Protein AF-C8NB18-F1 (afdb_monomer_lite)

Organism: Cardiobacterium hominis (strain ATCC 15826 / DSM 8339 / NCTC 10426 / 6573) (NCBI:txid638300)

Sequence (134 aa):
MKKLTILILASMTIMSCSFRGFKPAPDASAHWRLHKWANPYDTNTNEGFNAYADKQLQDFRDCNIDPYGGGFVKMNYNTNSEAEGYLCIESKGWYYTKGPVCLVKWRFFDDPKCVEWRKQRGLINAPRPKKYTT

Radius of gyration: 23.39 Å; chains: 1; bounding box: 69×32×62 Å

Structure (mmCIF, N/CA/C/O backbone):
data_AF-C8NB18-F1
#
_entry.id   AF-C8NB18-F1
#
loop_
_atom_site.group_PDB
_atom_site.id
_atom_site.type_symbol
_atom_site.label_atom_id
_atom_site.label_alt_id
_atom_site.label_comp_id
_atom_site.label_asym_id
_atom_site.label_entity_id
_atom_site.label_seq_id
_atom_site.pdbx_PDB_ins_code
_atom_site.Cartn_x
_atom_site.Cartn_y
_atom_site.Cartn_z
_atom_site.occupancy
_atom_site.B_iso_or_equiv
_atom_site.auth_seq_id
_atom_site.auth_comp_id
_atom_site.auth_asym_id
_atom_site.auth_atom_id
_atom_site.pdbx_PDB_model_num
ATOM 1 N N . MET A 1 1 ? 52.056 -12.918 42.136 1.00 56.97 1 MET A N 1
ATOM 2 C CA . MET A 1 1 ? 50.612 -12.617 42.296 1.00 56.97 1 MET A CA 1
ATOM 3 C C . MET A 1 1 ? 50.115 -11.500 41.373 1.00 56.97 1 MET A C 1
ATOM 5 O O . MET A 1 1 ? 49.127 -11.729 40.699 1.00 56.97 1 MET A O 1
ATOM 9 N N . LYS A 1 2 ? 50.818 -10.360 41.226 1.00 55.66 2 LYS A N 1
ATOM 10 C CA . LYS A 1 2 ? 50.401 -9.235 40.349 1.00 55.66 2 LYS A CA 1
ATOM 11 C C . LYS A 1 2 ? 50.150 -9.594 38.867 1.00 55.66 2 LYS A C 1
ATOM 13 O O . LYS A 1 2 ? 49.213 -9.083 38.272 1.00 55.66 2 LYS A O 1
ATOM 18 N N . LYS A 1 3 ? 50.946 -10.502 38.279 1.00 56.88 3 LYS A N 1
ATOM 19 C CA . LYS A 1 3 ? 50.774 -10.951 36.878 1.00 56.88 3 LYS A CA 1
ATOM 20 C C . LYS A 1 3 ? 49.488 -11.765 36.656 1.00 56.88 3 LYS A C 1
ATOM 22 O O . LYS A 1 3 ? 48.901 -11.683 35.586 1.00 56.88 3 LYS A O 1
ATOM 27 N N . LEU A 1 4 ? 49.035 -12.501 37.676 1.00 61.47 4 LEU A N 1
ATOM 28 C CA . LEU A 1 4 ? 47.806 -13.298 37.613 1.00 61.47 4 LEU A CA 1
ATOM 29 C C . LEU A 1 4 ? 46.563 -12.396 37.694 1.00 61.47 4 LEU A C 1
ATOM 31 O O . LEU A 1 4 ? 45.586 -12.624 36.993 1.00 61.47 4 LEU A O 1
ATOM 35 N N . THR A 1 5 ? 46.630 -11.321 38.486 1.00 64.06 5 THR A N 1
ATOM 36 C CA . THR A 1 5 ? 45.541 -10.341 38.634 1.00 64.06 5 THR A CA 1
ATOM 37 C C . THR A 1 5 ? 45.268 -9.571 37.338 1.00 64.06 5 THR A C 1
ATOM 39 O O . THR A 1 5 ? 44.114 -9.318 37.009 1.00 64.06 5 THR A O 1
ATOM 42 N N . ILE A 1 6 ? 46.315 -9.247 36.570 1.00 63.38 6 ILE A N 1
ATOM 43 C CA . ILE A 1 6 ? 46.193 -8.551 35.276 1.00 63.38 6 ILE A CA 1
ATOM 44 C C . ILE A 1 6 ? 45.509 -9.446 34.229 1.00 63.38 6 ILE A C 1
ATOM 46 O O . ILE A 1 6 ? 44.645 -8.979 33.492 1.00 63.38 6 ILE A O 1
ATOM 50 N N . LEU A 1 7 ? 45.838 -10.742 34.207 1.00 61.16 7 LEU A N 1
ATOM 51 C CA . LEU A 1 7 ? 45.214 -11.726 33.313 1.00 61.16 7 LEU A CA 1
ATOM 52 C C . LEU A 1 7 ? 43.722 -11.941 33.614 1.00 61.16 7 LEU A C 1
ATOM 54 O O . LEU A 1 7 ? 42.930 -12.100 32.690 1.00 61.16 7 LEU A O 1
ATOM 58 N N . ILE A 1 8 ? 43.329 -11.893 34.890 1.00 66.19 8 ILE A N 1
ATOM 59 C CA . ILE A 1 8 ? 41.925 -12.024 35.312 1.00 66.19 8 ILE A CA 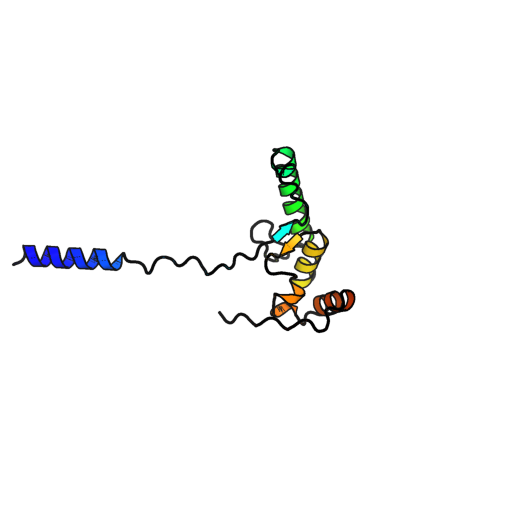1
ATOM 60 C C . ILE A 1 8 ? 41.113 -10.760 34.976 1.00 66.19 8 ILE A C 1
ATOM 62 O O . ILE A 1 8 ? 39.956 -10.861 34.580 1.00 66.19 8 ILE A O 1
ATOM 66 N N . LEU A 1 9 ? 41.704 -9.564 35.077 1.00 60.97 9 LEU A N 1
ATOM 67 C CA . LEU A 1 9 ? 41.027 -8.331 34.652 1.00 60.97 9 LEU A CA 1
ATOM 68 C C . LEU A 1 9 ? 40.823 -8.283 33.129 1.00 60.97 9 LEU A C 1
ATOM 70 O O . LEU A 1 9 ? 39.782 -7.829 32.661 1.00 60.97 9 LEU A O 1
ATOM 74 N N . ALA A 1 10 ? 41.800 -8.781 32.364 1.00 61.00 10 ALA A N 1
ATOM 75 C CA . ALA A 1 10 ? 41.732 -8.832 30.907 1.00 61.00 10 ALA A CA 1
ATOM 76 C C . ALA A 1 10 ? 40.700 -9.847 30.382 1.00 61.00 10 ALA A C 1
ATOM 78 O O . ALA A 1 10 ? 40.155 -9.646 29.304 1.00 61.00 10 ALA A O 1
ATOM 79 N N . SER A 1 11 ? 40.389 -10.920 31.120 1.00 60.31 11 SER A N 1
ATOM 80 C CA . SER A 1 11 ? 39.357 -11.881 30.703 1.00 60.31 11 SER A CA 1
ATOM 81 C C . SER A 1 11 ? 37.930 -11.376 30.951 1.00 60.31 11 SER A C 1
ATOM 83 O O . SER A 1 11 ? 37.026 -11.692 30.175 1.00 60.31 11 SER A O 1
ATOM 85 N N . MET A 1 12 ? 37.714 -10.537 31.972 1.00 60.25 12 MET A N 1
ATOM 86 C CA . MET A 1 12 ? 36.394 -9.959 32.262 1.00 60.25 12 MET A CA 1
ATOM 87 C C . MET A 1 12 ? 35.928 -8.938 31.213 1.00 60.25 12 MET A C 1
ATOM 89 O O . MET A 1 12 ? 34.727 -8.820 30.980 1.00 60.25 12 MET A O 1
ATOM 93 N N . THR A 1 13 ? 36.846 -8.248 30.528 1.00 58.25 13 THR A N 1
ATOM 94 C CA . THR A 1 13 ? 36.503 -7.278 29.469 1.00 58.25 13 THR A CA 1
ATOM 95 C C . THR A 1 13 ? 36.159 -7.931 28.128 1.00 58.25 13 THR A C 1
ATOM 97 O O . THR A 1 13 ? 35.486 -7.319 27.304 1.00 58.25 13 THR A O 1
ATOM 100 N N . ILE A 1 14 ? 36.564 -9.186 27.900 1.00 56.78 14 ILE A N 1
ATOM 101 C CA . ILE A 1 14 ? 36.238 -9.918 26.663 1.00 56.78 14 ILE A CA 1
ATOM 102 C C . ILE A 1 14 ? 34.810 -10.493 26.739 1.00 56.78 14 ILE A C 1
ATOM 104 O O . ILE A 1 14 ? 34.120 -10.594 25.725 1.00 56.78 14 ILE A O 1
ATOM 108 N N . MET A 1 15 ? 34.314 -10.795 27.945 1.00 54.94 15 MET A N 1
ATOM 109 C CA . MET A 1 15 ? 32.941 -11.275 28.152 1.00 54.94 15 MET A CA 1
ATOM 110 C C . MET A 1 15 ? 31.885 -10.160 28.080 1.00 54.94 15 MET A C 1
ATOM 112 O O . MET A 1 15 ? 30.742 -10.442 27.723 1.00 54.94 15 MET A O 1
ATOM 116 N N . SER A 1 16 ? 32.236 -8.892 28.331 1.00 52.44 16 SER A N 1
ATOM 117 C CA . SER A 1 16 ? 31.301 -7.763 28.173 1.00 52.44 16 SER A CA 1
ATOM 118 C C . SER A 1 16 ? 31.065 -7.357 26.712 1.00 52.44 16 SER A C 1
ATOM 120 O O . SER A 1 16 ? 30.064 -6.708 26.419 1.00 52.44 16 SER A O 1
ATOM 122 N N . CYS A 1 17 ? 31.918 -7.800 25.781 1.00 56.47 17 CYS A N 1
ATOM 123 C CA . CYS A 1 17 ? 31.684 -7.683 24.337 1.00 56.47 17 CYS A CA 1
ATOM 124 C C . CYS A 1 17 ? 30.817 -8.817 23.770 1.00 56.47 17 CYS A C 1
ATOM 126 O O . CYS A 1 17 ? 30.534 -8.830 22.573 1.00 56.47 17 CYS A O 1
ATOM 128 N N . SER A 1 18 ? 30.322 -9.730 24.614 1.00 55.12 18 SER A N 1
ATOM 129 C CA . SER A 1 18 ? 29.190 -10.594 24.267 1.00 55.12 18 SER A CA 1
ATOM 130 C C . SER A 1 18 ? 27.902 -9.773 24.352 1.00 55.12 18 SER A C 1
ATOM 132 O O . SER A 1 18 ? 27.012 -10.043 25.160 1.00 55.12 18 SER A O 1
ATOM 134 N N . PHE A 1 19 ? 27.829 -8.717 23.531 1.00 55.31 19 PHE A N 1
ATOM 135 C CA . PHE A 1 19 ? 26.587 -8.034 23.209 1.00 55.31 19 PHE A CA 1
ATOM 136 C C . PHE A 1 19 ? 25.562 -9.126 22.952 1.00 55.31 19 PHE A C 1
ATOM 138 O O . PHE A 1 19 ? 25.792 -9.996 22.115 1.00 55.31 19 PHE A O 1
ATOM 145 N N . ARG A 1 20 ? 24.470 -9.107 23.721 1.00 48.91 20 ARG A N 1
ATOM 146 C CA . ARG A 1 20 ? 23.249 -9.872 23.471 1.00 48.91 20 ARG A CA 1
ATOM 147 C C . ARG A 1 20 ? 22.871 -9.643 22.014 1.00 48.91 20 ARG A C 1
ATOM 149 O O . ARG A 1 20 ? 22.207 -8.644 21.744 1.00 48.91 20 ARG A O 1
ATOM 156 N N . GLY A 1 21 ? 23.401 -10.496 21.129 1.00 48.19 21 GLY A N 1
ATOM 157 C CA . GLY A 1 21 ? 23.666 -10.173 19.728 1.00 48.19 21 GLY A CA 1
ATOM 158 C C . GLY A 1 21 ? 22.504 -9.407 19.154 1.00 48.19 21 GLY A C 1
ATOM 159 O O . GLY A 1 21 ? 21.381 -9.851 19.384 1.00 48.19 21 GLY A O 1
ATOM 160 N N . PHE A 1 22 ? 22.782 -8.249 18.535 1.00 54.78 22 PHE A N 1
ATOM 161 C CA . PHE A 1 22 ? 21.780 -7.374 17.930 1.00 54.78 22 PHE A CA 1
ATOM 162 C C . PHE A 1 22 ? 20.719 -8.260 17.296 1.00 54.78 22 PHE A C 1
ATOM 164 O O . PHE A 1 22 ? 20.956 -8.871 16.255 1.00 54.78 22 PHE A O 1
ATOM 171 N N . LYS A 1 23 ? 19.599 -8.445 18.001 1.00 50.47 23 LYS A N 1
ATOM 172 C CA . LYS A 1 23 ? 18.502 -9.221 17.458 1.00 50.47 23 LYS A CA 1
ATOM 173 C C . LYS A 1 23 ? 17.969 -8.281 16.399 1.00 50.47 23 LYS A C 1
ATOM 175 O O . LYS A 1 23 ? 17.511 -7.202 16.791 1.00 50.47 23 LYS A O 1
ATOM 180 N N . PRO A 1 24 ? 18.093 -8.608 15.097 1.00 52.53 24 PRO A N 1
ATOM 181 C CA . PRO A 1 24 ? 17.427 -7.802 14.094 1.00 52.53 24 PRO A CA 1
ATOM 182 C C . PRO A 1 24 ? 15.987 -7.660 14.566 1.00 52.53 24 PRO A C 1
ATOM 184 O O . PRO A 1 24 ? 15.416 -8.634 15.078 1.00 52.53 24 PRO A O 1
ATOM 187 N N . ALA A 1 25 ? 15.465 -6.431 14.518 1.00 48.94 25 ALA A N 1
ATOM 188 C CA . ALA A 1 25 ? 14.094 -6.176 14.925 1.00 48.94 25 ALA A CA 1
ATOM 189 C C . ALA A 1 25 ? 13.231 -7.287 14.307 1.00 48.94 25 ALA A C 1
ATOM 191 O O . ALA A 1 25 ? 13.393 -7.546 13.108 1.00 48.94 25 ALA A O 1
ATOM 192 N N . PRO A 1 26 ? 12.440 -8.018 15.120 1.00 47.72 26 PRO A N 1
ATOM 193 C CA . PRO A 1 26 ? 11.680 -9.165 14.641 1.00 47.72 26 PRO A CA 1
ATOM 194 C C . PRO A 1 26 ? 10.958 -8.730 13.384 1.00 47.72 26 PRO A C 1
ATOM 196 O O . PRO A 1 26 ? 10.306 -7.691 13.447 1.00 47.72 26 PRO A O 1
ATOM 199 N N . ASP A 1 27 ? 11.168 -9.469 12.287 1.00 49.41 27 ASP A N 1
ATOM 200 C CA . ASP A 1 27 ? 10.613 -9.239 10.952 1.00 49.41 27 ASP A CA 1
ATOM 201 C C . ASP A 1 27 ? 9.437 -8.246 10.986 1.00 49.41 27 ASP A C 1
ATOM 203 O O . ASP A 1 27 ? 8.255 -8.575 11.137 1.00 49.41 27 ASP A O 1
ATOM 207 N N . ALA A 1 28 ? 9.802 -6.972 10.887 1.00 51.38 28 ALA A N 1
ATOM 208 C CA . ALA A 1 28 ? 8.870 -5.886 10.691 1.00 51.38 28 ALA A CA 1
ATOM 209 C C . ALA A 1 28 ? 8.714 -5.628 9.188 1.00 51.38 28 ALA A C 1
ATOM 211 O O . ALA A 1 28 ? 8.212 -4.573 8.812 1.00 51.38 28 ALA A O 1
ATOM 212 N N . SER A 1 29 ? 9.141 -6.569 8.331 1.00 64.38 29 SER A N 1
ATOM 213 C CA . SER A 1 29 ? 9.430 -6.379 6.905 1.00 64.38 29 SER A CA 1
ATOM 214 C C . SER A 1 29 ? 8.167 -6.370 6.049 1.00 64.38 29 SER A C 1
ATOM 216 O O . SER A 1 29 ? 8.096 -6.902 4.944 1.00 64.38 29 SER A O 1
ATOM 218 N N . ALA A 1 30 ? 7.127 -5.730 6.555 1.00 74.19 30 ALA A N 1
ATOM 219 C CA . ALA A 1 30 ? 5.977 -5.415 5.758 1.00 74.19 30 ALA A CA 1
ATOM 220 C C . ALA A 1 30 ? 6.354 -4.273 4.812 1.00 74.19 30 ALA A C 1
ATOM 222 O O . ALA A 1 30 ? 6.600 -3.152 5.251 1.00 74.19 30 ALA A O 1
ATOM 223 N N . HIS A 1 31 ? 6.436 -4.584 3.528 1.00 85.44 31 HIS A N 1
ATOM 224 C CA . HIS A 1 31 ? 6.817 -3.653 2.476 1.00 85.44 31 HIS A CA 1
ATOM 225 C C . HIS A 1 31 ? 5.799 -3.711 1.344 1.00 85.44 31 HIS A C 1
ATOM 227 O O . HIS A 1 31 ? 4.940 -4.595 1.291 1.00 85.44 31 HIS A O 1
ATOM 233 N N . TRP A 1 32 ? 5.885 -2.736 0.452 1.00 89.75 32 TRP A N 1
ATOM 234 C CA . TRP A 1 32 ? 5.057 -2.655 -0.739 1.00 89.75 32 TRP A CA 1
ATOM 235 C C . TRP A 1 32 ? 5.692 -3.453 -1.874 1.00 89.75 32 TRP A C 1
ATOM 237 O O . TRP A 1 32 ? 6.902 -3.392 -2.085 1.00 89.75 32 TRP A O 1
ATOM 247 N N . ARG A 1 33 ? 4.872 -4.201 -2.609 1.00 88.50 33 ARG A N 1
ATOM 248 C CA . ARG A 1 33 ? 5.274 -4.941 -3.809 1.00 88.50 33 ARG A CA 1
ATOM 249 C C . ARG A 1 33 ? 4.283 -4.696 -4.929 1.00 88.50 33 ARG A C 1
ATOM 251 O O . ARG A 1 33 ? 3.088 -4.660 -4.675 1.00 88.50 33 ARG A O 1
ATOM 258 N N . LEU A 1 34 ? 4.750 -4.566 -6.163 1.00 88.12 34 LEU A N 1
ATOM 259 C CA . LEU A 1 34 ? 3.860 -4.402 -7.308 1.00 88.12 34 LEU A CA 1
ATOM 260 C C . LEU A 1 34 ? 3.297 -5.766 -7.741 1.00 88.12 34 LEU A C 1
ATOM 262 O O . LEU A 1 34 ? 4.047 -6.710 -7.991 1.00 88.12 34 LEU A O 1
ATOM 266 N N . HIS A 1 35 ? 1.971 -5.895 -7.811 1.00 76.19 35 HIS A N 1
ATOM 267 C CA . HIS A 1 35 ? 1.308 -7.112 -8.274 1.00 76.19 35 HIS A CA 1
ATOM 268 C C . HIS A 1 35 ? 1.547 -7.311 -9.778 1.00 76.19 35 HIS A C 1
ATOM 270 O O . HIS A 1 35 ? 1.405 -6.372 -10.555 1.00 76.19 35 HIS A O 1
ATOM 276 N N . LYS A 1 36 ? 1.879 -8.542 -10.194 1.00 65.94 36 LYS A N 1
ATOM 277 C CA . LYS A 1 36 ? 2.038 -8.974 -11.603 1.00 65.94 36 LYS A CA 1
ATOM 278 C C . LYS A 1 36 ? 3.089 -8.258 -12.459 1.00 65.94 36 LYS A C 1
ATOM 280 O O . LYS A 1 36 ? 3.268 -8.664 -13.597 1.00 65.94 36 LYS A O 1
ATOM 285 N N . TRP A 1 37 ? 3.832 -7.284 -11.938 1.00 60.62 37 TRP A N 1
ATOM 286 C CA . TRP A 1 37 ? 4.975 -6.727 -12.676 1.00 60.62 37 TRP A CA 1
ATOM 287 C C . TRP A 1 37 ? 6.078 -7.765 -12.915 1.00 60.62 37 TRP A C 1
ATOM 289 O O . TRP A 1 37 ? 6.823 -7.691 -13.881 1.00 60.62 37 TRP A O 1
ATOM 299 N N . ALA A 1 38 ? 6.158 -8.775 -12.047 1.00 49.44 38 ALA A N 1
ATOM 300 C CA . ALA A 1 38 ? 7.113 -9.859 -12.167 1.00 49.44 38 ALA A CA 1
ATOM 301 C C . ALA A 1 38 ? 6.610 -10.944 -13.132 1.00 49.44 38 ALA A C 1
ATOM 303 O O . ALA A 1 38 ? 6.260 -12.047 -12.711 1.00 49.44 38 ALA A O 1
ATOM 304 N N . ASN A 1 39 ? 6.673 -10.670 -14.433 1.00 54.12 39 ASN A N 1
ATOM 305 C CA . ASN A 1 39 ? 7.437 -11.628 -15.208 1.00 54.12 39 ASN A CA 1
ATOM 306 C C . ASN A 1 39 ? 8.902 -11.374 -14.818 1.00 54.12 39 ASN A C 1
ATOM 308 O O . ASN A 1 39 ? 9.403 -10.283 -15.089 1.00 54.12 39 ASN A O 1
ATOM 312 N N . PRO A 1 40 ? 9.591 -12.296 -14.124 1.00 52.88 40 PRO A N 1
ATOM 313 C CA . PRO A 1 40 ? 10.968 -12.064 -13.697 1.00 52.88 40 PRO A CA 1
ATOM 314 C C . PRO A 1 40 ? 11.885 -11.673 -14.866 1.00 52.88 40 PRO A C 1
ATOM 316 O O . PRO A 1 40 ? 12.881 -11.006 -14.635 1.00 52.88 40 PRO A O 1
ATOM 319 N N . TYR A 1 41 ? 11.534 -12.015 -16.111 1.00 49.56 41 TYR A N 1
ATOM 320 C CA . TYR A 1 41 ? 12.273 -11.616 -17.311 1.00 49.56 41 TYR A CA 1
ATOM 321 C C . TYR A 1 41 ? 12.140 -10.134 -17.694 1.00 49.56 41 TYR A C 1
ATOM 323 O O . TYR A 1 41 ? 13.079 -9.601 -18.282 1.00 49.56 41 TYR A O 1
ATOM 331 N N . ASP A 1 42 ? 11.053 -9.450 -17.326 1.00 57.19 42 ASP A N 1
ATOM 332 C CA . ASP A 1 42 ? 10.836 -8.052 -17.723 1.00 57.19 42 ASP A CA 1
ATOM 333 C C . ASP A 1 42 ? 11.789 -7.122 -16.955 1.00 57.19 42 ASP A C 1
ATOM 335 O O . ASP A 1 42 ? 12.372 -6.217 -17.539 1.00 57.19 42 ASP A O 1
ATOM 339 N N . THR A 1 43 ? 12.062 -7.404 -15.675 1.00 62.91 43 THR A N 1
ATOM 340 C CA . THR A 1 43 ? 12.982 -6.618 -14.827 1.00 62.91 43 THR A CA 1
ATOM 341 C C . THR A 1 43 ? 14.459 -6.989 -14.961 1.00 62.91 43 THR A C 1
ATOM 343 O O . THR A 1 43 ? 15.303 -6.321 -14.371 1.00 62.91 43 THR A O 1
ATOM 346 N N . ASN A 1 44 ? 14.794 -8.046 -15.708 1.00 70.25 44 ASN A N 1
ATOM 347 C CA . ASN A 1 44 ? 16.185 -8.492 -15.884 1.00 70.25 44 ASN A CA 1
ATOM 348 C C . ASN A 1 44 ? 16.956 -7.658 -16.919 1.00 70.25 44 ASN A C 1
ATOM 350 O O . ASN A 1 44 ? 18.143 -7.890 -17.146 1.00 70.25 44 ASN A O 1
ATOM 354 N N . THR A 1 45 ? 16.284 -6.700 -17.556 1.00 80.88 45 THR A N 1
ATOM 355 C CA . THR A 1 45 ? 16.890 -5.699 -18.433 1.00 80.88 45 THR A CA 1
ATOM 356 C C . THR A 1 45 ? 17.050 -4.378 -17.683 1.00 80.88 45 THR A C 1
ATOM 358 O O . THR A 1 45 ? 16.271 -4.065 -16.780 1.00 80.88 45 THR A O 1
ATOM 361 N N . ASN A 1 46 ? 18.027 -3.561 -18.086 1.00 83.38 46 ASN A N 1
ATOM 362 C CA . ASN A 1 46 ? 18.168 -2.203 -17.547 1.00 83.38 46 ASN A CA 1
ATOM 363 C C . ASN A 1 46 ? 16.887 -1.378 -17.756 1.00 83.38 46 ASN A C 1
ATOM 365 O O . ASN A 1 46 ? 16.485 -0.629 -16.873 1.00 83.38 46 ASN A O 1
ATOM 369 N N . GLU A 1 47 ? 16.227 -1.541 -18.904 1.00 85.25 47 GLU A N 1
ATOM 370 C CA . GLU A 1 47 ? 14.989 -0.833 -19.242 1.00 85.25 47 GLU A CA 1
ATOM 371 C C . GLU A 1 47 ? 13.837 -1.212 -18.311 1.00 85.25 47 GLU A C 1
ATOM 373 O O . GLU A 1 47 ? 13.169 -0.332 -17.774 1.00 85.25 47 GLU A O 1
ATOM 378 N N . GLY A 1 48 ? 13.630 -2.504 -18.049 1.00 82.75 48 GLY A N 1
ATOM 379 C CA . GLY A 1 48 ? 12.565 -2.941 -17.152 1.00 82.75 48 GLY A CA 1
ATOM 380 C C . GLY A 1 48 ? 12.836 -2.637 -15.681 1.00 82.75 48 GLY A C 1
ATOM 381 O O . GLY A 1 48 ? 11.896 -2.341 -14.940 1.00 82.75 48 GLY A O 1
ATOM 382 N N . PHE A 1 49 ? 14.104 -2.646 -15.253 1.00 84.31 49 PHE A N 1
ATOM 383 C CA . PHE A 1 49 ? 14.481 -2.141 -13.931 1.00 84.31 49 PHE A CA 1
ATOM 384 C C . PHE A 1 49 ? 14.185 -0.640 -13.798 1.00 84.31 49 PHE A C 1
ATOM 386 O O . PHE A 1 49 ? 13.555 -0.229 -12.822 1.00 84.31 49 PHE A O 1
ATOM 393 N N . ASN A 1 50 ? 14.569 0.170 -14.790 1.00 87.62 50 ASN A N 1
ATOM 394 C CA . ASN A 1 50 ? 14.292 1.608 -14.794 1.00 87.62 50 ASN A CA 1
ATOM 395 C C . ASN A 1 50 ? 12.783 1.886 -14.805 1.00 87.62 50 ASN A C 1
ATOM 397 O O . ASN A 1 50 ? 12.303 2.658 -13.984 1.00 87.62 50 ASN A O 1
ATOM 401 N N . ALA A 1 51 ? 12.012 1.180 -15.636 1.00 87.06 51 ALA A N 1
ATOM 402 C CA . ALA A 1 51 ? 10.557 1.320 -15.683 1.00 87.06 51 ALA A CA 1
ATOM 403 C C . ALA A 1 51 ? 9.883 0.959 -14.346 1.00 87.06 51 ALA A C 1
ATOM 405 O O . ALA A 1 51 ? 8.929 1.621 -13.932 1.00 87.06 51 ALA A O 1
ATOM 406 N N . TYR A 1 52 ? 10.387 -0.062 -13.641 1.00 87.19 52 TYR A N 1
ATOM 407 C CA . TYR A 1 52 ? 9.930 -0.384 -12.288 1.00 87.19 52 TYR A CA 1
ATOM 408 C C . TYR A 1 52 ? 10.227 0.755 -11.307 1.00 87.19 52 TYR A C 1
ATOM 410 O O . TYR A 1 52 ? 9.338 1.161 -10.556 1.00 87.19 52 TYR A O 1
ATOM 418 N N . ALA A 1 53 ? 11.461 1.268 -11.312 1.00 89.56 53 ALA A N 1
ATOM 419 C CA . ALA A 1 53 ? 11.890 2.338 -10.418 1.00 89.56 53 ALA A CA 1
ATOM 420 C C . ALA A 1 53 ? 11.107 3.638 -10.668 1.00 89.56 53 ALA A C 1
ATOM 422 O O . ALA A 1 53 ? 10.619 4.250 -9.717 1.00 89.56 53 ALA A O 1
ATOM 423 N N . ASP A 1 54 ? 10.905 4.006 -11.934 1.00 92.06 54 ASP A N 1
ATOM 424 C CA . ASP A 1 54 ? 10.117 5.172 -12.338 1.00 92.06 54 ASP A CA 1
ATOM 425 C C . ASP A 1 54 ? 8.659 5.027 -11.901 1.00 92.06 54 ASP A C 1
ATOM 427 O O . ASP A 1 54 ? 8.086 5.940 -11.299 1.00 92.06 54 ASP A O 1
ATOM 431 N N . LYS A 1 55 ? 8.061 3.847 -12.120 1.00 91.88 55 LYS A N 1
ATOM 432 C CA . LYS A 1 55 ? 6.696 3.560 -11.671 1.00 91.88 55 LYS A CA 1
ATOM 433 C C . LYS A 1 55 ? 6.574 3.619 -10.151 1.00 91.88 55 LYS A C 1
ATOM 435 O O . LYS A 1 55 ? 5.614 4.205 -9.654 1.00 91.88 55 LYS A O 1
ATOM 440 N N . GLN A 1 56 ? 7.519 3.035 -9.413 1.00 92.06 56 GLN A N 1
ATOM 441 C CA . GLN A 1 56 ? 7.545 3.105 -7.952 1.00 92.06 56 GLN A CA 1
ATOM 442 C C . GLN A 1 56 ? 7.602 4.557 -7.485 1.00 92.06 56 GLN A C 1
ATOM 444 O O . GLN A 1 56 ? 6.774 4.976 -6.681 1.00 92.06 56 GLN A O 1
ATOM 449 N N . LEU A 1 57 ? 8.550 5.333 -8.008 1.00 93.38 57 LEU A N 1
ATOM 450 C CA . LEU A 1 57 ? 8.735 6.723 -7.622 1.00 93.38 57 LEU A CA 1
ATOM 451 C C . LEU A 1 57 ? 7.481 7.559 -7.899 1.00 93.38 57 LEU A C 1
ATOM 453 O O . LEU A 1 57 ? 7.045 8.308 -7.021 1.00 93.38 57 LEU A O 1
ATOM 457 N N . GLN A 1 58 ? 6.895 7.415 -9.088 1.00 93.38 58 GLN A N 1
ATOM 458 C CA . GLN A 1 58 ? 5.700 8.153 -9.484 1.00 93.38 58 GLN A CA 1
ATOM 459 C C . GLN A 1 58 ? 4.489 7.762 -8.633 1.00 93.38 58 GLN A C 1
ATOM 461 O O . GLN A 1 58 ? 3.862 8.622 -8.018 1.00 93.38 58 GLN A O 1
ATOM 466 N N . ASP A 1 59 ? 4.177 6.467 -8.549 1.00 94.50 59 ASP A N 1
ATOM 467 C CA . ASP A 1 59 ? 2.990 5.987 -7.842 1.00 94.50 59 ASP A CA 1
ATOM 468 C C . ASP A 1 59 ? 3.021 6.327 -6.353 1.00 94.50 59 ASP A C 1
ATOM 470 O O . ASP A 1 59 ? 2.002 6.723 -5.784 1.00 94.50 59 ASP A O 1
ATOM 474 N N . PHE A 1 60 ? 4.184 6.182 -5.718 1.00 93.75 60 PHE A N 1
ATOM 475 C CA . PHE A 1 60 ? 4.331 6.480 -4.300 1.00 93.75 60 PHE A CA 1
ATOM 476 C C . PHE A 1 60 ? 4.151 7.976 -4.045 1.00 93.75 60 PHE A C 1
ATOM 478 O O . PHE A 1 60 ? 3.401 8.347 -3.142 1.00 93.75 60 PHE A O 1
ATOM 485 N N . ARG A 1 61 ? 4.742 8.844 -4.878 1.00 92.19 61 ARG A N 1
ATOM 486 C CA . ARG A 1 61 ? 4.561 10.300 -4.762 1.00 92.19 61 ARG A CA 1
ATOM 487 C C . ARG A 1 61 ? 3.114 10.727 -4.990 1.00 92.19 61 ARG A C 1
ATOM 489 O O . ARG A 1 61 ? 2.605 11.526 -4.205 1.00 92.19 61 ARG A O 1
ATOM 496 N N . ASP A 1 62 ? 2.444 10.170 -5.998 1.00 93.19 62 ASP A N 1
ATOM 497 C CA . ASP A 1 62 ? 1.027 10.440 -6.276 1.00 93.19 62 ASP A CA 1
ATOM 498 C C . ASP A 1 62 ? 0.142 10.139 -5.057 1.00 93.19 62 ASP A C 1
ATOM 500 O O . ASP A 1 62 ? -0.806 10.871 -4.776 1.00 93.19 62 ASP A O 1
ATOM 504 N N . CYS A 1 63 ? 0.480 9.086 -4.309 1.00 93.50 63 CYS A N 1
ATOM 505 C CA . CYS A 1 63 ? -0.256 8.634 -3.130 1.00 93.50 63 CYS A CA 1
ATOM 506 C C . CYS A 1 63 ? 0.304 9.150 -1.792 1.00 93.50 63 CYS A C 1
ATOM 508 O O . CYS A 1 63 ? -0.117 8.675 -0.736 1.00 93.50 63 CYS A O 1
ATOM 510 N N . ASN A 1 64 ? 1.244 10.104 -1.806 1.00 93.62 64 ASN A N 1
ATOM 511 C CA . ASN A 1 64 ? 1.915 10.631 -0.608 1.00 93.62 64 ASN A CA 1
ATOM 512 C C . ASN A 1 64 ? 2.588 9.563 0.270 1.00 93.62 64 ASN A C 1
ATOM 514 O O . ASN A 1 64 ? 2.635 9.690 1.497 1.00 93.62 64 ASN A O 1
ATOM 518 N N . ILE A 1 65 ? 3.126 8.525 -0.359 1.00 92.31 65 ILE A N 1
ATOM 519 C CA . ILE A 1 65 ? 3.928 7.480 0.269 1.00 92.31 65 ILE A CA 1
ATOM 520 C C . ILE A 1 65 ? 5.408 7.749 -0.023 1.00 92.31 65 ILE A C 1
ATOM 522 O O . ILE A 1 65 ? 5.778 8.162 -1.119 1.00 92.31 65 ILE A O 1
ATOM 526 N N . ASP A 1 66 ? 6.268 7.526 0.964 1.00 91.38 66 ASP A N 1
ATOM 527 C CA . ASP A 1 66 ? 7.715 7.579 0.809 1.00 91.38 66 ASP A CA 1
ATOM 528 C C . ASP A 1 66 ? 8.168 6.420 -0.094 1.00 91.38 66 ASP A C 1
ATOM 530 O O . ASP A 1 66 ? 7.990 5.263 0.302 1.00 91.38 66 ASP A O 1
ATOM 534 N N . PRO A 1 67 ? 8.755 6.681 -1.278 1.00 89.62 67 PRO A N 1
ATOM 535 C CA . PRO A 1 67 ? 9.222 5.632 -2.187 1.00 89.62 67 PRO A CA 1
ATOM 536 C C . PRO A 1 67 ? 10.289 4.719 -1.569 1.00 89.62 67 PRO A C 1
ATOM 538 O O . PRO A 1 67 ? 10.450 3.589 -2.029 1.00 89.62 67 PRO A O 1
ATOM 541 N N . TYR A 1 68 ? 10.983 5.169 -0.519 1.00 85.00 68 TYR A N 1
ATOM 542 C CA . TYR A 1 68 ? 12.030 4.399 0.149 1.00 85.00 68 TYR A CA 1
ATOM 543 C C . TYR A 1 68 ? 11.503 3.675 1.394 1.00 85.00 68 TYR A C 1
ATOM 545 O O . TYR A 1 68 ? 11.646 2.459 1.516 1.00 85.00 68 TYR A O 1
ATOM 553 N N . GLY A 1 69 ? 10.871 4.404 2.317 1.00 84.62 69 GLY A N 1
ATOM 554 C CA . GLY A 1 69 ? 10.373 3.866 3.585 1.00 84.62 69 GLY A CA 1
ATOM 555 C C . GLY A 1 69 ? 8.969 3.256 3.531 1.00 84.62 69 GLY A C 1
ATOM 556 O O . GLY A 1 69 ? 8.571 2.557 4.463 1.00 84.62 69 GLY A O 1
ATOM 557 N N . GLY A 1 70 ? 8.183 3.516 2.482 1.00 87.06 70 GLY A N 1
ATOM 558 C CA . GLY A 1 70 ? 6.807 3.019 2.34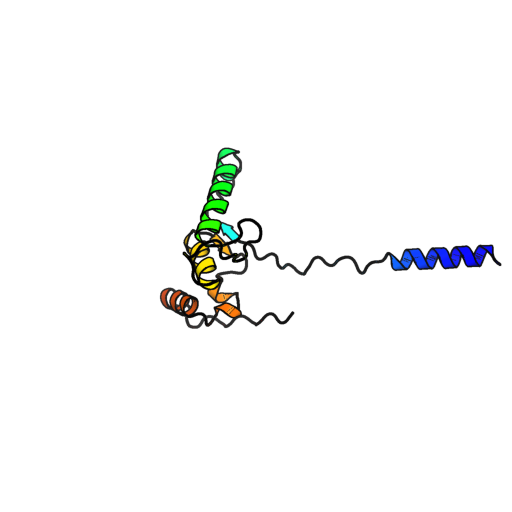5 1.00 87.06 70 GLY A CA 1
ATOM 559 C C . GLY A 1 70 ? 5.805 3.609 3.349 1.00 87.06 70 GLY A C 1
ATOM 560 O O . GLY A 1 70 ? 4.677 3.115 3.466 1.00 87.06 70 GLY A O 1
ATOM 561 N N . GLY A 1 71 ? 6.217 4.633 4.101 1.00 88.94 71 GLY A N 1
ATOM 562 C CA . GLY A 1 71 ? 5.402 5.363 5.070 1.00 88.94 71 GLY A CA 1
ATOM 563 C C . GLY A 1 71 ? 4.654 6.526 4.425 1.00 88.94 71 GLY A C 1
ATOM 564 O O . GLY A 1 71 ? 5.095 7.066 3.419 1.00 88.94 71 GLY A O 1
ATOM 565 N N . PHE A 1 72 ? 3.522 6.928 4.996 1.00 90.56 72 PHE A N 1
ATOM 566 C CA . PHE A 1 72 ? 2.823 8.129 4.544 1.00 90.56 72 PHE A CA 1
ATOM 567 C C . PHE A 1 72 ? 3.593 9.388 4.960 1.00 90.56 72 PHE A C 1
ATOM 569 O O . PHE A 1 72 ? 3.980 9.523 6.119 1.00 90.56 72 PHE A O 1
ATOM 576 N N . VAL A 1 73 ? 3.807 10.308 4.019 1.00 87.62 73 VAL A N 1
ATOM 577 C CA . VAL A 1 73 ? 4.684 11.480 4.192 1.00 87.62 73 VAL A CA 1
ATOM 578 C C . VAL A 1 73 ? 4.027 12.821 3.862 1.00 87.62 73 VAL A C 1
ATOM 580 O O . VAL A 1 73 ? 4.686 13.847 3.983 1.00 87.62 73 VAL A O 1
ATOM 583 N N . LYS A 1 74 ? 2.739 12.838 3.483 1.00 79.94 74 LYS A N 1
ATOM 584 C CA . LYS A 1 74 ? 1.952 14.048 3.155 1.00 79.94 74 LYS A CA 1
ATOM 585 C C . LYS A 1 74 ? 2.768 15.120 2.405 1.00 79.94 74 LYS A C 1
ATOM 587 O O . LYS A 1 74 ? 2.988 16.221 2.904 1.00 79.94 74 LYS A O 1
ATOM 592 N N . MET A 1 75 ? 3.226 14.779 1.203 1.00 73.81 75 MET A N 1
ATOM 593 C CA . MET A 1 75 ? 4.057 15.653 0.366 1.00 73.81 75 MET A CA 1
ATOM 594 C C . MET A 1 75 ? 3.230 16.691 -0.410 1.00 73.81 75 MET A C 1
ATOM 596 O O . MET A 1 75 ? 3.751 17.734 -0.792 1.00 73.81 75 MET A O 1
ATOM 600 N N . ASN A 1 76 ? 1.945 16.415 -0.649 1.00 70.06 76 ASN A N 1
ATOM 601 C CA . ASN A 1 76 ? 1.000 17.299 -1.329 1.00 70.06 76 ASN A CA 1
ATOM 602 C C . ASN A 1 76 ? -0.387 17.288 -0.640 1.00 70.06 76 ASN A C 1
ATOM 604 O O . ASN A 1 76 ? -0.610 16.570 0.338 1.00 70.06 76 ASN A O 1
ATOM 608 N N . TYR A 1 77 ? -1.327 18.091 -1.152 1.00 65.06 77 TYR A N 1
ATOM 609 C CA . TYR A 1 77 ? -2.689 18.226 -0.611 1.00 65.06 77 TYR A CA 1
ATOM 610 C C . TYR A 1 77 ? -3.717 17.236 -1.205 1.00 65.06 77 TYR A C 1
ATOM 612 O O . TYR A 1 77 ? -4.893 17.327 -0.870 1.00 65.06 77 TYR A O 1
ATOM 620 N N . ASN A 1 78 ? -3.314 16.297 -2.072 1.00 61.91 78 ASN A N 1
ATOM 621 C CA . ASN A 1 78 ? -4.248 15.445 -2.830 1.00 61.91 78 ASN A CA 1
ATOM 622 C C . ASN A 1 78 ? -4.763 14.220 -2.054 1.00 61.91 78 ASN A C 1
ATOM 624 O O . ASN A 1 78 ? -5.729 13.595 -2.484 1.00 61.91 78 ASN A O 1
ATOM 628 N N . THR A 1 79 ? -4.152 13.868 -0.920 1.00 63.53 79 THR A N 1
ATOM 629 C CA . THR A 1 79 ? -4.666 12.829 -0.007 1.00 63.53 79 THR A CA 1
ATOM 630 C C . THR A 1 79 ? -4.832 13.414 1.387 1.00 63.53 79 THR A C 1
ATOM 632 O O . THR A 1 79 ? -3.901 14.031 1.918 1.00 63.53 79 THR A O 1
ATOM 635 N N . ASN A 1 80 ? -5.979 13.180 2.014 1.00 75.38 80 ASN A N 1
ATOM 636 C CA . ASN A 1 80 ? -6.334 13.820 3.277 1.00 75.38 80 ASN A CA 1
ATOM 637 C C . ASN A 1 80 ? -5.902 13.008 4.504 1.00 75.38 80 ASN A C 1
ATOM 639 O O . ASN A 1 80 ? -5.826 13.562 5.602 1.00 75.38 80 ASN A O 1
ATOM 643 N N . SER A 1 81 ? -5.585 11.719 4.336 1.00 88.56 81 SER A N 1
ATOM 644 C CA . SE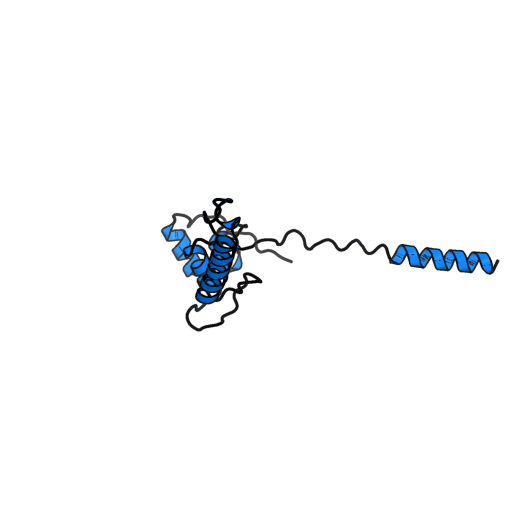R A 1 81 ? -5.182 10.835 5.432 1.00 88.56 81 SER A CA 1
ATOM 645 C C . SER A 1 81 ? -4.202 9.737 5.006 1.00 88.56 81 SER A C 1
ATOM 647 O O . SER A 1 81 ? -4.063 9.406 3.828 1.00 88.56 81 SER A O 1
ATOM 649 N N . GLU A 1 82 ? -3.546 9.131 5.996 1.00 91.69 82 GLU A N 1
ATOM 650 C CA . GLU A 1 82 ? -2.670 7.969 5.803 1.00 91.69 82 GLU A CA 1
ATOM 651 C C . GLU A 1 82 ? -3.429 6.760 5.222 1.00 91.69 82 GLU A C 1
ATOM 653 O O . GLU A 1 82 ? -2.910 6.068 4.347 1.00 91.69 82 GLU A O 1
ATOM 658 N N . ALA A 1 83 ? -4.678 6.530 5.649 1.00 92.88 83 ALA A N 1
ATOM 659 C CA . ALA A 1 83 ? -5.517 5.462 5.106 1.00 92.88 83 ALA A CA 1
ATOM 660 C C . ALA A 1 83 ? -5.831 5.682 3.617 1.00 92.88 83 ALA A C 1
ATOM 662 O O . ALA A 1 83 ? -5.767 4.737 2.833 1.00 92.88 83 ALA A O 1
ATOM 663 N N . GLU A 1 84 ? -6.110 6.926 3.210 1.00 93.12 84 GLU A N 1
ATOM 664 C CA . GLU A 1 84 ? -6.323 7.272 1.801 1.00 93.12 84 GLU A CA 1
ATOM 665 C C . GLU A 1 84 ? -5.063 7.058 0.960 1.00 93.12 84 GLU A C 1
ATOM 667 O O . GLU A 1 84 ? -5.152 6.476 -0.120 1.00 93.12 84 GLU A O 1
ATOM 672 N N . GLY A 1 85 ? -3.889 7.459 1.460 1.00 94.19 85 GLY A N 1
ATOM 673 C CA . GLY A 1 85 ? -2.618 7.211 0.772 1.00 94.19 85 GLY A CA 1
ATOM 674 C C . GLY A 1 85 ? -2.356 5.716 0.555 1.00 94.19 85 GLY A C 1
ATOM 675 O O . GLY A 1 85 ? -1.970 5.289 -0.535 1.00 94.19 85 GLY A O 1
ATOM 676 N N . TYR A 1 86 ? -2.640 4.890 1.562 1.00 94.50 86 TYR A N 1
ATOM 677 C CA . TYR A 1 86 ? -2.485 3.441 1.453 1.00 94.50 86 TYR A CA 1
ATOM 678 C C . TYR A 1 86 ? -3.510 2.772 0.531 1.00 94.50 86 TYR A C 1
ATOM 680 O O . TYR A 1 86 ? -3.157 1.877 -0.231 1.00 94.50 86 TYR A O 1
ATOM 688 N N . LEU A 1 87 ? -4.760 3.229 0.533 1.00 94.56 87 LEU A N 1
ATOM 689 C CA . LEU A 1 87 ? -5.758 2.760 -0.429 1.00 94.56 87 LEU A CA 1
ATOM 690 C C . LEU A 1 87 ? -5.419 3.187 -1.866 1.00 94.56 87 LEU A C 1
ATOM 692 O O . LEU A 1 87 ? -5.616 2.414 -2.804 1.00 94.56 87 LEU A O 1
ATOM 696 N N . CYS A 1 88 ? -4.872 4.393 -2.040 1.00 94.56 88 CYS A N 1
ATOM 697 C CA . CYS A 1 88 ? -4.384 4.898 -3.321 1.00 94.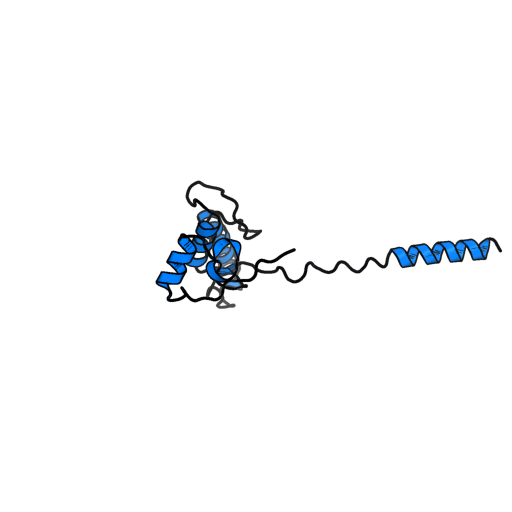56 88 CYS A CA 1
ATOM 698 C C . CYS A 1 88 ? -3.289 3.992 -3.892 1.00 94.56 88 CYS A C 1
ATOM 700 O O . CYS A 1 88 ? -3.415 3.523 -5.026 1.00 94.56 88 CYS A O 1
ATOM 702 N N . ILE A 1 89 ? -2.251 3.675 -3.110 1.00 94.12 89 ILE A N 1
ATOM 703 C CA . ILE A 1 89 ? -1.149 2.850 -3.619 1.00 94.12 89 ILE A CA 1
ATOM 704 C C . ILE A 1 89 ? -1.616 1.413 -3.909 1.00 94.12 89 ILE A C 1
ATOM 706 O O . ILE A 1 89 ? -1.230 0.839 -4.929 1.00 94.12 89 ILE A O 1
ATOM 710 N N . GLU A 1 90 ? -2.545 0.875 -3.103 1.00 94.25 90 GLU A N 1
ATOM 711 C CA . GLU A 1 90 ? -3.193 -0.415 -3.373 1.00 94.25 90 GLU A CA 1
ATOM 712 C C . GLU A 1 90 ? -3.960 -0.422 -4.703 1.00 94.25 90 GLU A C 1
ATOM 714 O O . GLU A 1 90 ? -3.851 -1.363 -5.492 1.00 94.25 90 GLU A O 1
ATOM 719 N N . SER A 1 91 ? -4.690 0.656 -5.004 1.00 92.69 91 SER A N 1
ATOM 720 C CA . SER A 1 91 ? -5.428 0.802 -6.267 1.00 92.69 91 SER A CA 1
ATOM 721 C C . SER A 1 91 ? -4.527 0.874 -7.506 1.00 92.69 91 SER A C 1
ATOM 723 O O . SER A 1 91 ? -4.940 0.460 -8.587 1.00 92.69 91 SER A O 1
ATOM 725 N N . LYS A 1 92 ? -3.275 1.327 -7.347 1.00 92.88 92 LYS A N 1
ATOM 726 C CA . LYS A 1 92 ? -2.256 1.365 -8.411 1.00 92.88 92 LYS A CA 1
ATOM 727 C C . LYS A 1 92 ? -1.578 0.007 -8.647 1.00 92.88 92 LYS A C 1
ATOM 729 O O . LYS A 1 92 ? -0.672 -0.096 -9.477 1.00 92.88 92 LYS A O 1
ATOM 734 N N . GLY A 1 93 ? -2.030 -1.035 -7.946 1.00 91.75 93 GLY A N 1
ATOM 735 C CA . GLY A 1 93 ? -1.583 -2.416 -8.109 1.00 91.75 93 GLY A CA 1
ATOM 736 C C . GLY A 1 93 ? -0.484 -2.835 -7.138 1.00 91.75 93 GLY A C 1
ATOM 737 O O . GLY A 1 93 ? -0.001 -3.963 -7.226 1.00 91.75 93 GLY A O 1
ATOM 738 N N . TRP A 1 94 ? -0.081 -1.970 -6.209 1.00 92.62 94 TRP A N 1
ATOM 739 C CA . TRP A 1 94 ? 0.840 -2.356 -5.149 1.00 92.62 94 TRP A CA 1
ATOM 740 C C . TRP A 1 94 ? 0.091 -3.124 -4.060 1.00 92.62 94 TRP A C 1
ATOM 742 O O . TRP A 1 94 ? -1.071 -2.868 -3.783 1.00 92.62 94 TRP A O 1
ATOM 752 N N . TYR A 1 95 ? 0.739 -4.078 -3.411 1.00 90.25 95 TYR A N 1
ATOM 753 C CA . TYR A 1 95 ? 0.183 -4.782 -2.268 1.00 90.25 95 TYR A CA 1
ATOM 754 C C . TYR A 1 95 ? 1.165 -4.737 -1.109 1.00 90.25 95 TYR A C 1
ATOM 756 O O . TYR A 1 95 ? 2.382 -4.847 -1.282 1.00 90.25 95 TYR A O 1
ATOM 764 N N . TYR A 1 96 ? 0.621 -4.570 0.090 1.00 90.50 96 TYR A N 1
ATOM 765 C CA . TYR A 1 96 ? 1.391 -4.658 1.316 1.00 90.50 96 TYR A CA 1
ATOM 766 C C . TYR A 1 96 ? 1.589 -6.133 1.668 1.00 90.50 96 TYR A C 1
ATOM 768 O O . TYR A 1 96 ? 0.625 -6.899 1.698 1.00 90.50 96 TYR A O 1
ATOM 776 N N . THR A 1 97 ? 2.822 -6.564 1.936 1.00 88.38 97 THR A N 1
ATOM 777 C CA . THR A 1 97 ? 3.129 -7.999 2.107 1.00 88.38 97 THR A CA 1
ATOM 778 C C . THR A 1 97 ? 2.416 -8.661 3.286 1.00 88.38 97 THR A C 1
ATOM 780 O O . THR A 1 97 ? 2.253 -9.878 3.281 1.00 88.38 97 THR A O 1
ATOM 783 N N . LYS A 1 98 ? 1.939 -7.889 4.272 1.00 87.88 98 LYS A N 1
ATOM 784 C CA . LYS A 1 98 ? 1.110 -8.413 5.372 1.00 87.88 98 LYS A CA 1
ATOM 785 C C . LYS A 1 98 ? -0.362 -8.621 4.999 1.00 87.88 98 LYS A C 1
ATOM 787 O O . LYS A 1 98 ? -1.076 -9.243 5.777 1.00 87.88 98 LYS A O 1
ATOM 792 N N . GLY A 1 99 ? -0.802 -8.132 3.841 1.00 90.06 99 GLY A N 1
ATOM 793 C CA . GLY A 1 99 ? -2.189 -8.134 3.376 1.00 90.06 99 GLY A CA 1
ATOM 794 C C . GLY A 1 99 ? -2.785 -6.722 3.293 1.00 90.06 99 GLY A C 1
ATOM 795 O O . GLY A 1 99 ? -2.108 -5.757 3.660 1.00 90.06 99 GLY A O 1
ATOM 796 N N . PRO A 1 100 ? -4.043 -6.591 2.829 1.00 93.19 100 PRO A N 1
ATOM 797 C CA . PRO A 1 100 ? -4.676 -5.295 2.600 1.00 93.19 100 PRO A CA 1
ATOM 798 C C . PRO A 1 100 ? -4.671 -4.419 3.848 1.00 93.19 100 PRO A C 1
ATOM 800 O O . PRO A 1 100 ? -5.047 -4.873 4.935 1.00 93.19 100 PRO A O 1
ATOM 803 N N . VAL A 1 101 ? -4.285 -3.155 3.703 1.00 93.19 101 VAL A N 1
ATOM 804 C CA . VAL A 1 101 ? -4.065 -2.237 4.826 1.00 93.19 101 VAL A CA 1
ATOM 805 C C . VAL A 1 101 ? -5.297 -2.120 5.723 1.00 93.19 101 VAL A C 1
ATOM 807 O O . VAL A 1 101 ? -5.168 -2.191 6.948 1.00 93.19 101 VAL A O 1
ATOM 810 N N . CYS A 1 102 ? -6.487 -2.054 5.126 1.00 94.44 102 CYS A N 1
ATOM 811 C CA . CYS A 1 102 ? -7.764 -1.984 5.838 1.00 94.44 102 CYS A CA 1
ATOM 812 C C . CYS A 1 102 ? -8.127 -3.239 6.651 1.00 94.44 102 CYS A C 1
ATOM 814 O O . CYS A 1 102 ? -9.080 -3.209 7.429 1.00 94.44 102 CYS A O 1
ATOM 816 N N . LEU A 1 103 ? -7.390 -4.340 6.486 1.00 94.06 103 LEU A N 1
ATOM 817 C CA . LEU A 1 103 ? -7.561 -5.579 7.249 1.00 94.06 103 LEU A CA 1
ATOM 818 C C . LEU A 1 103 ? -6.448 -5.790 8.273 1.00 94.06 103 LEU A C 1
ATOM 820 O O . LEU A 1 103 ? -6.693 -6.346 9.338 1.00 94.06 103 LEU A O 1
ATOM 824 N N . VAL A 1 104 ? -5.224 -5.364 7.958 1.00 91.31 104 VAL A N 1
ATOM 825 C CA . VAL A 1 104 ? -4.033 -5.769 8.721 1.00 91.31 104 VAL A CA 1
ATOM 826 C C . VAL A 1 104 ? -3.536 -4.686 9.669 1.00 91.31 104 VAL A C 1
ATOM 828 O O . VAL A 1 104 ? -2.907 -4.989 10.683 1.00 91.31 104 VAL A O 1
ATOM 831 N N . LYS A 1 105 ? -3.823 -3.412 9.380 1.00 90.12 105 LYS A N 1
ATOM 832 C CA . LYS A 1 105 ? -3.435 -2.299 10.246 1.00 90.12 105 LYS A CA 1
ATOM 833 C C . LYS A 1 105 ? -4.590 -1.945 11.178 1.00 90.12 105 LYS A C 1
ATOM 835 O O . LYS A 1 105 ? -5.546 -1.286 10.784 1.00 90.12 105 LYS A O 1
ATOM 840 N N . TRP A 1 106 ? -4.458 -2.323 12.453 1.00 91.88 106 TRP A N 1
ATOM 841 C CA . TRP A 1 106 ? -5.471 -2.085 13.496 1.00 91.88 106 TRP A CA 1
ATOM 842 C C . TRP A 1 106 ? -6.014 -0.657 13.554 1.00 91.88 106 TRP A C 1
ATOM 844 O O . TRP A 1 106 ? -7.218 -0.481 13.717 1.00 91.88 106 TRP A O 1
ATOM 854 N N . ARG A 1 107 ? -5.153 0.350 13.371 1.00 91.75 107 ARG A N 1
ATOM 855 C CA . ARG A 1 107 ? -5.554 1.764 13.402 1.00 91.75 107 ARG A CA 1
ATOM 856 C C . ARG A 1 107 ? -6.554 2.132 12.301 1.00 91.75 107 ARG A C 1
ATOM 858 O O . ARG A 1 107 ? -7.371 3.011 12.531 1.00 91.75 107 ARG A O 1
ATOM 865 N N . PHE A 1 108 ? -6.502 1.474 11.144 1.00 93.25 108 PHE A N 1
ATOM 866 C CA . PHE A 1 108 ? -7.349 1.809 9.993 1.00 93.25 108 PHE A CA 1
ATOM 867 C C . PHE A 1 108 ? -8.574 0.916 9.869 1.00 93.25 108 PHE A C 1
ATOM 869 O O . PHE A 1 108 ? -9.402 1.149 9.000 1.00 93.25 108 PHE A O 1
ATOM 876 N N . PHE A 1 109 ? -8.720 -0.092 10.730 1.00 94.06 109 PHE A N 1
ATOM 877 C CA . PHE A 1 109 ? -9.839 -1.022 10.631 1.00 94.06 109 PHE A CA 1
ATOM 878 C C . PHE A 1 109 ? -11.190 -0.288 10.674 1.00 94.06 109 PHE A C 1
ATOM 880 O O . PHE A 1 109 ? -12.045 -0.548 9.834 1.00 94.06 109 PHE A O 1
ATOM 887 N N . ASP A 1 110 ? -11.347 0.684 11.577 1.00 93.94 110 ASP A N 1
ATOM 888 C CA . ASP A 1 110 ? -12.571 1.491 11.713 1.00 93.94 110 ASP A CA 1
ATOM 889 C C . ASP A 1 110 ? -12.543 2.804 10.903 1.00 93.94 110 ASP A C 1
ATOM 891 O O . ASP A 1 110 ? -13.457 3.615 11.033 1.00 93.94 110 ASP A O 1
ATOM 895 N N . ASP A 1 111 ? -11.518 3.042 10.075 1.00 94.88 111 ASP A N 1
ATOM 896 C CA . ASP A 1 111 ? -11.481 4.234 9.220 1.00 94.88 111 ASP A CA 1
ATOM 897 C C . ASP A 1 111 ? -12.659 4.190 8.223 1.00 94.88 111 ASP A C 1
ATOM 899 O O . ASP A 1 111 ? -12.857 3.148 7.584 1.00 94.88 111 ASP A O 1
ATOM 903 N N . PRO A 1 112 ? -13.446 5.274 8.053 1.00 95.06 112 PRO A N 1
ATOM 904 C CA . PRO A 1 112 ? -14.604 5.282 7.158 1.00 95.06 112 PRO A CA 1
ATOM 905 C C . PRO A 1 112 ? -14.290 4.802 5.737 1.00 95.06 112 PRO A C 1
ATOM 907 O O . PRO A 1 112 ? -15.074 4.045 5.161 1.00 95.06 112 PRO A O 1
ATOM 910 N N . LYS A 1 113 ? -13.120 5.164 5.191 1.00 94.50 113 LYS A N 1
ATOM 911 C CA . LYS A 1 113 ? -12.683 4.718 3.861 1.00 94.50 113 LYS A CA 1
ATOM 912 C C . LYS A 1 113 ? -12.411 3.220 3.838 1.00 94.50 113 LYS A C 1
ATOM 914 O O . LYS A 1 113 ? -12.768 2.543 2.879 1.00 94.50 113 LYS A O 1
ATOM 919 N N . CYS A 1 114 ? -11.840 2.677 4.909 1.00 95.25 114 CYS A N 1
ATOM 920 C CA . CYS A 1 114 ? -11.615 1.242 5.040 1.00 95.25 114 CYS A CA 1
ATOM 921 C C . CYS A 1 114 ? -12.902 0.447 5.281 1.00 95.25 114 CYS A C 1
ATOM 923 O O . CYS A 1 114 ? -13.031 -0.677 4.791 1.00 95.25 114 CYS A O 1
ATOM 925 N N . VAL A 1 115 ? -13.875 1.006 6.002 1.00 95.88 115 VAL A N 1
ATOM 926 C CA . VAL A 1 115 ? -15.212 0.413 6.150 1.00 95.88 115 VAL A CA 1
ATOM 927 C C . VAL A 1 115 ? -15.907 0.343 4.791 1.00 95.88 115 VAL A C 1
ATOM 929 O O . VAL A 1 115 ? -16.412 -0.717 4.413 1.00 95.88 115 VAL A O 1
ATOM 932 N N . GLU A 1 116 ? -15.883 1.435 4.026 1.00 95.69 116 GLU A N 1
ATOM 933 C CA . GLU A 1 116 ? -16.444 1.483 2.675 1.00 95.69 116 GLU A CA 1
ATOM 934 C C . GLU A 1 116 ? -15.741 0.490 1.738 1.00 95.69 116 GLU A C 1
ATOM 936 O O . GLU A 1 116 ? -16.398 -0.332 1.094 1.00 95.69 116 GLU A O 1
ATOM 941 N N . TRP A 1 117 ? -14.406 0.488 1.735 1.00 95.25 117 TRP A N 1
ATOM 942 C CA . TRP A 1 117 ? -13.587 -0.435 0.949 1.00 95.25 117 TRP A CA 1
ATOM 943 C C . TRP A 1 117 ? -13.920 -1.905 1.242 1.00 95.25 117 TRP A C 1
ATOM 945 O O . TRP A 1 117 ? -14.028 -2.709 0.308 1.00 95.25 117 TRP A O 1
ATOM 955 N N . ARG A 1 118 ? -14.130 -2.260 2.522 1.00 95.19 118 ARG A N 1
ATOM 956 C CA . ARG A 1 118 ? -14.534 -3.611 2.948 1.00 95.19 118 ARG A CA 1
ATOM 957 C C . ARG A 1 118 ? -15.950 -3.938 2.493 1.00 95.19 118 ARG A C 1
ATOM 959 O O . ARG A 1 118 ? -16.177 -5.034 1.984 1.00 95.19 118 ARG A O 1
ATOM 966 N N . LYS A 1 119 ? -16.892 -3.001 2.640 1.00 96.19 119 LYS A N 1
ATOM 967 C CA . LYS A 1 119 ? -18.287 -3.168 2.205 1.00 96.19 119 LYS A CA 1
ATOM 968 C C . LYS A 1 119 ? -18.369 -3.478 0.710 1.00 96.19 119 LYS A C 1
ATOM 970 O O . LYS A 1 119 ? -19.021 -4.446 0.336 1.00 96.19 119 LYS A O 1
ATOM 975 N N . GLN A 1 120 ? -17.648 -2.723 -0.120 1.00 95.81 120 GLN A N 1
ATOM 976 C CA . GLN A 1 120 ? -17.589 -2.926 -1.575 1.00 95.81 120 GLN A CA 1
ATOM 977 C C . GLN A 1 120 ? -17.047 -4.309 -1.980 1.00 95.81 120 GLN A C 1
ATOM 979 O O . GLN A 1 120 ? -17.289 -4.763 -3.093 1.00 95.81 120 GLN A O 1
ATOM 984 N N . ARG A 1 121 ? -16.316 -4.986 -1.086 1.00 94.31 121 ARG A N 1
ATOM 985 C CA . ARG A 1 121 ? -15.669 -6.287 -1.325 1.00 94.31 121 ARG A CA 1
ATOM 986 C C . ARG A 1 121 ? -16.323 -7.445 -0.569 1.00 94.31 121 ARG A C 1
ATOM 988 O O . ARG A 1 121 ? -15.786 -8.545 -0.577 1.00 94.31 121 ARG A O 1
ATOM 995 N N . GLY A 1 122 ? -17.441 -7.210 0.122 1.00 94.81 122 GLY A N 1
ATOM 996 C CA . GLY A 1 122 ? -18.087 -8.237 0.949 1.00 94.81 122 GLY A CA 1
ATOM 997 C C . GLY A 1 122 ? -17.279 -8.644 2.192 1.00 94.81 122 GLY A C 1
ATOM 998 O O . GLY A 1 122 ? -17.505 -9.709 2.754 1.00 94.81 122 GLY A O 1
ATOM 999 N N . LEU A 1 123 ? -16.347 -7.800 2.647 1.00 94.44 123 LEU A N 1
ATOM 1000 C CA . LEU A 1 123 ? -15.420 -8.071 3.757 1.00 94.44 123 LEU A CA 1
ATOM 1001 C C . LEU A 1 123 ? -15.830 -7.382 5.067 1.00 94.44 123 LEU A C 1
ATOM 1003 O O . LEU A 1 123 ? -14.994 -7.139 5.938 1.00 94.44 123 LEU A O 1
ATOM 1007 N N . ILE A 1 124 ? -17.109 -7.033 5.224 1.00 91.75 124 ILE A N 1
ATOM 1008 C CA . ILE A 1 124 ? -17.580 -6.286 6.401 1.00 91.75 124 ILE A CA 1
ATOM 1009 C C . ILE A 1 124 ? -17.395 -7.071 7.711 1.00 91.75 124 ILE A C 1
ATOM 1011 O O . ILE A 1 124 ? -17.091 -6.481 8.742 1.00 91.75 124 ILE A O 1
ATOM 1015 N N . ASN A 1 125 ? -17.467 -8.404 7.638 1.00 91.88 125 ASN A N 1
ATOM 1016 C CA . ASN A 1 125 ? -17.290 -9.321 8.768 1.00 91.88 125 ASN A CA 1
ATOM 1017 C C . ASN A 1 125 ? -15.834 -9.788 8.951 1.00 91.88 125 ASN A C 1
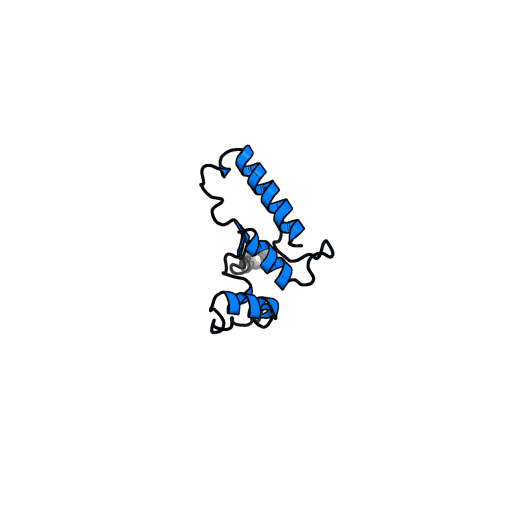ATOM 1019 O O . ASN A 1 125 ? -15.589 -10.753 9.674 1.00 91.88 125 ASN A O 1
ATOM 1023 N N . ALA A 1 126 ? -14.863 -9.161 8.274 1.00 93.00 126 ALA A N 1
A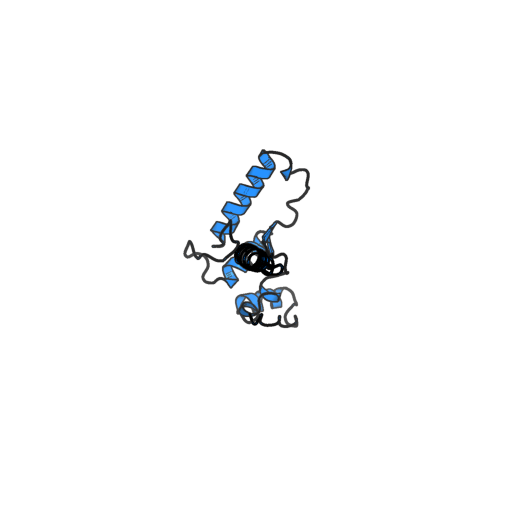TOM 1024 C CA . ALA A 1 126 ? -13.458 -9.527 8.428 1.00 93.00 126 ALA A CA 1
ATOM 1025 C C . ALA A 1 126 ? -13.014 -9.394 9.899 1.00 93.00 126 ALA A C 1
ATOM 1027 O O . ALA A 1 126 ? -13.425 -8.445 10.573 1.00 93.00 126 ALA A O 1
ATOM 1028 N N . PRO A 1 127 ? -12.176 -10.313 10.414 1.00 92.81 127 PRO A N 1
ATOM 1029 C CA . PRO A 1 127 ? -11.747 -10.271 11.802 1.00 92.81 127 PRO A CA 1
ATOM 1030 C C . PRO A 1 127 ? -10.925 -9.012 12.068 1.00 92.81 127 PRO A C 1
ATOM 1032 O O . PRO A 1 127 ? -10.063 -8.626 11.276 1.00 92.81 127 PRO A O 1
ATOM 1035 N N . ARG A 1 128 ? -11.172 -8.385 13.218 1.00 92.25 128 ARG A N 1
ATOM 1036 C CA . ARG A 1 128 ? -10.406 -7.218 13.644 1.00 92.25 128 ARG A CA 1
ATOM 1037 C C . ARG A 1 128 ? -8.955 -7.627 13.924 1.00 92.25 128 ARG A C 1
ATOM 1039 O O . ARG A 1 128 ? -8.740 -8.532 14.735 1.00 92.25 128 ARG A O 1
ATOM 1046 N N . PRO A 1 129 ? -7.953 -6.975 13.312 1.00 90.81 129 PRO A N 1
ATOM 1047 C CA . PRO A 1 129 ? -6.556 -7.267 13.605 1.00 90.81 129 PRO A CA 1
ATOM 1048 C C . PRO A 1 129 ? -6.242 -6.900 15.058 1.00 90.81 129 PRO A C 1
ATOM 1050 O O . PRO A 1 129 ? -6.844 -5.991 15.632 1.00 90.81 129 PRO A O 1
ATOM 1053 N N . LYS A 1 130 ? -5.280 -7.587 15.675 1.00 87.56 130 LYS A N 1
ATOM 1054 C CA . LYS A 1 130 ? -4.835 -7.244 17.030 1.00 87.56 130 LYS A CA 1
ATOM 1055 C C . LYS A 1 130 ? -4.080 -5.915 17.002 1.00 87.56 130 LYS A C 1
ATOM 1057 O O . LYS A 1 130 ? -3.284 -5.662 16.097 1.00 87.56 130 LYS A O 1
ATOM 1062 N N . LYS A 1 131 ? -4.296 -5.073 18.015 1.00 82.88 131 LYS A N 1
ATOM 1063 C CA . LYS A 1 131 ? -3.429 -3.915 18.247 1.00 82.88 131 LYS A CA 1
ATOM 1064 C C . LYS A 1 131 ? -2.048 -4.450 18.613 1.00 82.88 131 LYS A C 1
ATOM 1066 O O . LYS A 1 131 ? -1.923 -5.147 19.616 1.00 82.88 131 LYS A O 1
ATOM 1071 N N . TYR A 1 132 ? -1.029 -4.145 17.814 1.00 66.69 132 TYR A N 1
ATOM 1072 C CA . TYR A 1 132 ? 0.348 -4.397 18.226 1.00 66.69 132 TYR A CA 1
ATOM 1073 C C . TYR A 1 132 ? 0.646 -3.488 19.423 1.00 66.69 132 TYR A C 1
ATOM 1075 O O . TYR A 1 132 ? 0.710 -2.268 19.285 1.00 66.69 132 TYR A O 1
ATOM 1083 N N . THR A 1 133 ? 0.737 -4.081 20.609 1.00 50.91 133 THR A N 1
ATOM 1084 C CA . THR A 1 133 ? 1.318 -3.458 21.796 1.00 50.91 133 THR A CA 1
ATOM 1085 C C . THR A 1 133 ? 2.813 -3.749 21.747 1.00 50.91 133 THR A C 1
ATOM 1087 O O . THR A 1 133 ? 3.220 -4.876 22.021 1.00 50.91 133 THR A O 1
ATOM 1090 N N . THR A 1 134 ? 3.599 -2.781 21.278 1.00 46.84 134 THR A N 1
ATOM 1091 C CA . THR A 1 134 ? 5.048 -2.732 21.535 1.00 46.84 134 THR A CA 1
ATOM 1092 C C . THR A 1 134 ? 5.319 -2.517 23.009 1.00 46.84 134 THR A C 1
ATOM 1094 O O . THR A 1 134 ? 4.555 -1.725 23.610 1.00 46.84 134 THR A O 1
#

Secondary structure (DSSP, 8-state):
-HHHHHHHHHHHHHHTT--------S-----EEESS---TTTTTSHHHHHHHHHHHHHHHHHTTB-TTT-SB---SSS--SHHHHHHHHHHTTEEETTS-HHHH-GGGTT-HHHHHHHHHTT-TTPPPPPP---

pLDDT: mean 79.35, std 16.54, range [46.84, 96.19]

Foldseek 3Di:
DVVVVVVVVVVVVVVVVVPVPPPPPPPPPFDKDAPPLPPVVQCVDPVSVVVVLVLLVVQCVVLCADSVPRFRHCPDDPADDRLSSLVSSVVSRIATPQGRCCQAPLVNVPPPVSCVVCVVVVNNVRDRHDDDDD